Protein AF-A0A699T8J9-F1 (afdb_monomer_lite)

Structure (mmCIF, N/CA/C/O backbone):
data_AF-A0A699T8J9-F1
#
_entry.id   AF-A0A699T8J9-F1
#
loop_
_atom_site.group_PDB
_atom_site.id
_atom_site.type_symbol
_atom_site.label_atom_id
_atom_site.label_alt_id
_atom_site.label_comp_id
_atom_site.label_asym_id
_atom_site.label_entity_id
_atom_site.label_seq_id
_atom_site.pdbx_PDB_ins_code
_atom_site.Cartn_x
_atom_site.Cartn_y
_atom_site.Cartn_z
_atom_site.occupancy
_atom_site.B_iso_or_equiv
_atom_site.auth_seq_id
_atom_site.auth_comp_id
_atom_site.auth_asym_id
_atom_site.auth_atom_id
_atom_site.pdbx_PDB_model_num
ATOM 1 N N . MET A 1 1 ? -11.094 -28.651 -51.337 1.00 41.56 1 MET A N 1
ATOM 2 C CA . MET A 1 1 ? -10.246 -28.560 -50.131 1.00 41.56 1 MET A CA 1
ATOM 3 C C . MET A 1 1 ? -8.960 -27.864 -50.534 1.00 41.56 1 MET A C 1
ATOM 5 O O . MET A 1 1 ? -8.185 -28.452 -51.271 1.00 41.56 1 MET A O 1
ATOM 9 N N . ALA A 1 2 ? -8.784 -26.604 -50.147 1.00 38.44 2 ALA A N 1
ATOM 10 C CA . ALA A 1 2 ? -7.519 -25.894 -50.295 1.00 38.44 2 ALA A CA 1
ATOM 11 C C . ALA A 1 2 ? -7.105 -25.456 -48.889 1.00 38.44 2 ALA A C 1
ATOM 13 O O . ALA A 1 2 ? -7.807 -24.676 -48.250 1.00 38.44 2 ALA A O 1
ATOM 14 N N . SER A 1 3 ? -6.036 -26.059 -48.380 1.00 47.62 3 SER A N 1
ATOM 15 C CA . SER A 1 3 ? -5.496 -25.783 -47.053 1.00 47.62 3 SER A CA 1
ATOM 16 C C . SER A 1 3 ? -4.797 -24.426 -47.066 1.00 47.62 3 SER A C 1
ATOM 18 O O . SER A 1 3 ? -3.850 -24.229 -47.824 1.00 47.62 3 SER A O 1
ATOM 20 N N . VAL A 1 4 ? -5.245 -23.500 -46.219 1.00 53.16 4 VAL A N 1
ATOM 21 C CA . VAL A 1 4 ? -4.517 -22.258 -45.929 1.00 53.16 4 VAL A CA 1
ATOM 22 C C . VAL A 1 4 ? -3.259 -22.643 -45.151 1.00 53.16 4 VAL A C 1
ATOM 24 O O . VAL A 1 4 ? -3.344 -23.166 -44.043 1.00 53.16 4 VAL A O 1
ATOM 27 N N . GLN A 1 5 ? -2.089 -22.458 -45.756 1.00 48.69 5 GLN A N 1
ATOM 28 C CA . GLN A 1 5 ? -0.809 -22.588 -45.066 1.00 48.69 5 GLN A CA 1
ATOM 29 C C . GLN A 1 5 ? -0.565 -21.287 -44.297 1.00 48.69 5 GLN A C 1
ATOM 31 O O . GLN A 1 5 ? -0.462 -20.219 -44.899 1.00 48.69 5 GLN A O 1
ATOM 36 N N . ILE A 1 6 ? -0.516 -21.367 -42.970 1.00 52.62 6 ILE A N 1
ATOM 37 C CA . ILE A 1 6 ? -0.135 -20.246 -42.110 1.00 52.62 6 ILE A CA 1
ATOM 38 C C . ILE A 1 6 ? 1.389 -20.120 -42.218 1.00 52.62 6 ILE A C 1
ATOM 40 O O . ILE A 1 6 ? 2.116 -20.949 -41.669 1.00 52.62 6 ILE A O 1
ATOM 44 N N . SER A 1 7 ? 1.872 -19.125 -42.972 1.00 50.19 7 SER A N 1
ATOM 45 C CA . SER A 1 7 ? 3.294 -18.757 -42.971 1.00 50.19 7 SER A CA 1
ATOM 46 C C . SER A 1 7 ? 3.654 -18.305 -41.562 1.00 50.19 7 SER A C 1
ATOM 48 O O . SER A 1 7 ? 3.118 -17.317 -41.063 1.00 50.19 7 SER A O 1
ATOM 50 N N . SER A 1 8 ? 4.508 -19.075 -40.895 1.00 53.12 8 SER A N 1
ATOM 51 C CA . SER A 1 8 ? 5.078 -18.694 -39.606 1.00 53.12 8 SER A CA 1
ATOM 52 C C . SER A 1 8 ? 6.294 -17.826 -39.895 1.00 53.12 8 SER A C 1
ATOM 54 O O . SER A 1 8 ? 7.419 -18.320 -39.908 1.00 53.12 8 SER A O 1
ATOM 56 N N . ASP A 1 9 ? 6.066 -16.553 -40.208 1.00 53.94 9 ASP A N 1
ATOM 57 C CA . ASP A 1 9 ? 7.166 -15.608 -40.372 1.00 53.94 9 ASP A CA 1
ATOM 58 C C . ASP A 1 9 ? 7.847 -15.430 -39.000 1.00 53.94 9 ASP A C 1
ATOM 60 O O . ASP A 1 9 ? 7.169 -15.075 -38.026 1.00 53.94 9 ASP A O 1
ATOM 64 N N . PRO A 1 10 ? 9.157 -15.710 -38.859 1.00 57.53 10 PRO A N 1
ATOM 65 C CA . PRO A 1 10 ? 9.832 -15.533 -37.584 1.00 57.53 10 PRO A CA 1
ATOM 66 C C . PRO A 1 10 ? 9.901 -14.041 -37.243 1.00 57.53 10 PRO A C 1
ATOM 68 O O . PRO A 1 10 ? 10.204 -13.200 -38.094 1.00 57.53 10 PRO A O 1
ATOM 71 N N . ALA A 1 11 ? 9.619 -13.716 -35.978 1.00 56.72 11 ALA A N 1
ATOM 72 C CA . ALA A 1 11 ? 9.776 -12.370 -35.437 1.00 56.72 11 ALA A CA 1
ATOM 73 C C . ALA A 1 11 ? 11.182 -11.822 -35.762 1.00 56.72 11 ALA A C 1
ATOM 75 O O . ALA A 1 11 ? 12.146 -12.591 -35.758 1.00 56.72 11 ALA A O 1
ATOM 76 N N . PRO A 1 12 ? 11.330 -10.516 -36.048 1.00 47.22 12 PRO A N 1
ATOM 77 C CA . PRO A 1 12 ? 12.575 -9.977 -36.575 1.00 47.22 12 PRO A CA 1
ATOM 78 C C . PRO A 1 12 ? 13.722 -10.156 -35.571 1.00 47.22 12 PRO A C 1
ATOM 80 O O . PRO A 1 12 ? 13.810 -9.440 -34.573 1.00 47.22 12 PRO A O 1
ATOM 83 N N . GLU A 1 13 ? 14.651 -11.063 -35.877 1.00 56.34 13 GLU A N 1
ATOM 84 C CA . GLU A 1 13 ? 15.974 -11.174 -35.250 1.00 56.34 13 GLU A CA 1
ATOM 85 C C . GLU A 1 13 ? 16.850 -9.970 -35.646 1.00 56.34 13 GLU A C 1
ATOM 87 O O . GLU A 1 13 ? 17.853 -10.103 -36.339 1.00 56.34 13 GLU A O 1
ATOM 92 N N . CYS A 1 14 ? 16.460 -8.745 -35.289 1.00 50.53 14 CYS A N 1
ATOM 93 C CA . CYS A 1 14 ? 17.105 -7.550 -35.852 1.00 50.53 14 CYS A CA 1
ATOM 94 C C . CYS A 1 14 ? 17.936 -6.732 -34.852 1.00 50.53 14 CYS A C 1
ATOM 96 O O . CYS A 1 14 ? 18.435 -5.665 -35.200 1.00 50.53 14 CYS A O 1
ATOM 98 N N . GLN A 1 15 ? 18.144 -7.197 -33.614 1.00 54.16 15 GLN A N 1
ATOM 99 C CA . GLN A 1 15 ? 18.943 -6.423 -32.645 1.00 54.16 15 GLN A CA 1
ATOM 100 C C . GLN A 1 15 ? 20.041 -7.200 -31.918 1.00 54.16 15 GLN A C 1
ATOM 102 O O . GLN A 1 15 ? 20.986 -6.574 -31.466 1.00 54.16 15 GLN A O 1
ATOM 107 N N . THR A 1 16 ? 20.011 -8.529 -31.844 1.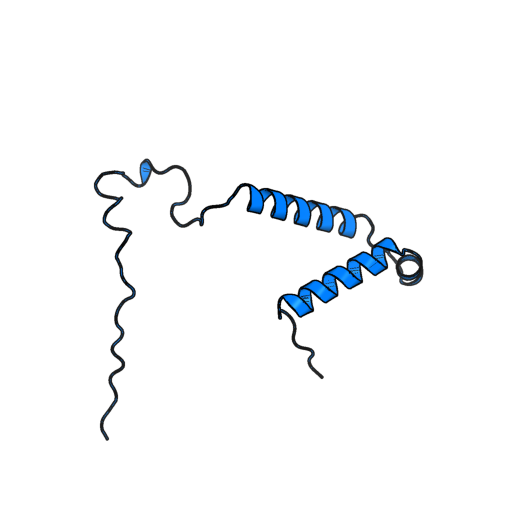00 53.31 16 THR A N 1
ATOM 108 C CA . THR A 1 16 ? 20.964 -9.307 -31.026 1.00 53.31 16 THR A CA 1
ATOM 109 C C . THR A 1 16 ? 22.357 -9.447 -31.650 1.00 53.31 16 THR A C 1
ATOM 111 O O . THR A 1 16 ? 23.353 -9.351 -30.942 1.00 53.31 16 THR A O 1
ATOM 114 N N . MET A 1 17 ? 22.460 -9.597 -32.973 1.00 56.06 17 MET A N 1
ATOM 115 C CA . MET A 1 17 ? 23.733 -9.900 -33.655 1.00 56.06 17 MET A CA 1
ATOM 116 C C . MET A 1 17 ? 24.722 -8.723 -33.749 1.00 56.06 17 MET A C 1
ATOM 118 O O . MET A 1 17 ? 25.919 -8.941 -33.946 1.00 56.06 17 MET A O 1
ATOM 122 N N . ARG A 1 18 ? 24.245 -7.472 -33.658 1.00 54.75 18 ARG A N 1
ATOM 123 C CA . ARG A 1 18 ? 25.085 -6.280 -33.888 1.00 54.75 18 ARG A CA 1
ATOM 124 C C . ARG A 1 18 ? 25.956 -5.918 -32.682 1.00 54.75 18 ARG A C 1
ATOM 126 O O . ARG A 1 18 ? 27.072 -5.459 -32.882 1.00 54.75 18 ARG A O 1
ATOM 133 N N . TRP A 1 19 ? 25.473 -6.147 -31.461 1.00 54.91 19 TRP A N 1
ATOM 134 C CA . TRP A 1 19 ? 26.189 -5.784 -30.230 1.00 54.91 19 TRP A CA 1
ATOM 135 C C . TRP A 1 19 ? 27.280 -6.797 -29.868 1.00 54.91 19 TRP A C 1
ATOM 137 O O . TRP A 1 19 ? 28.365 -6.405 -29.458 1.00 54.91 19 TRP A O 1
ATOM 147 N N . THR A 1 20 ? 27.052 -8.089 -30.118 1.00 61.28 20 THR A N 1
ATOM 148 C CA . THR A 1 20 ? 27.968 -9.182 -29.742 1.00 61.28 20 THR A CA 1
ATOM 149 C C . THR A 1 20 ? 29.311 -9.204 -30.479 1.00 61.28 20 THR A C 1
ATOM 151 O O . THR A 1 20 ? 30.227 -9.870 -30.009 1.00 61.28 20 THR A O 1
ATOM 154 N N . LYS A 1 21 ? 29.459 -8.521 -31.628 1.00 68.69 21 LYS A N 1
ATOM 155 C CA . LYS A 1 21 ? 30.734 -8.486 -32.380 1.00 68.69 21 LYS A CA 1
ATOM 156 C C . LYS A 1 21 ? 31.763 -7.532 -31.780 1.00 68.69 21 LYS A C 1
ATOM 158 O O . LYS A 1 21 ? 32.937 -7.874 -31.725 1.00 68.69 21 LYS A O 1
ATOM 163 N N . ASP A 1 22 ? 31.311 -6.363 -31.340 1.00 79.12 22 ASP A N 1
ATOM 164 C CA . ASP A 1 22 ? 32.193 -5.304 -30.843 1.00 79.12 22 ASP A CA 1
ATOM 165 C C . ASP A 1 22 ? 32.183 -5.221 -29.305 1.00 79.12 22 ASP A C 1
ATOM 167 O O . ASP A 1 22 ? 33.042 -4.570 -28.720 1.00 79.12 22 ASP A O 1
ATOM 171 N N . HIS A 1 23 ? 31.187 -5.835 -28.651 1.00 74.81 23 HIS A N 1
ATOM 172 C CA . HIS A 1 23 ? 30.954 -5.768 -27.206 1.00 74.81 23 HIS A CA 1
ATOM 173 C C . HIS A 1 23 ? 30.609 -7.185 -26.684 1.00 74.81 23 HIS A C 1
ATOM 175 O O . HIS A 1 23 ? 29.442 -7.585 -26.716 1.00 74.81 23 HIS A O 1
ATOM 181 N N . PRO A 1 24 ? 31.614 -7.976 -26.256 1.00 84.94 24 PRO A N 1
ATOM 182 C CA . PRO A 1 24 ? 31.432 -9.302 -25.666 1.00 84.94 24 PRO A CA 1
ATOM 183 C C . PRO A 1 24 ? 30.412 -9.305 -24.523 1.00 84.94 24 PRO A C 1
ATOM 185 O O . PRO A 1 24 ? 30.372 -8.380 -23.708 1.00 84.94 24 PRO A O 1
ATOM 188 N N . LEU A 1 25 ? 29.612 -10.370 -24.425 1.00 77.88 25 LEU A N 1
ATOM 189 C CA . LEU A 1 25 ? 28.557 -10.488 -23.413 1.00 77.88 25 LEU A CA 1
ATOM 190 C C . LEU A 1 25 ? 29.134 -10.526 -21.991 1.00 77.88 25 LEU A C 1
ATOM 192 O O . LEU A 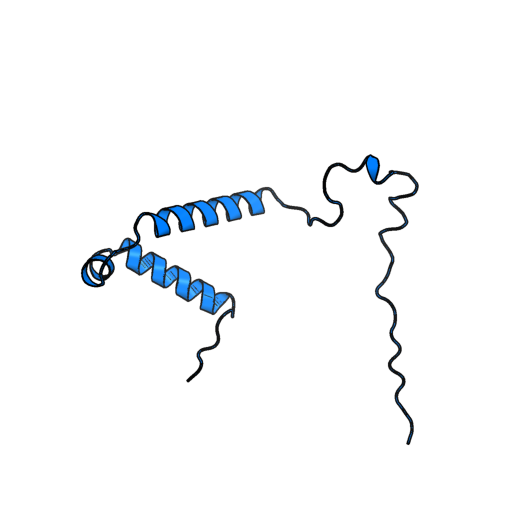1 25 ? 28.522 -10.014 -21.059 1.00 77.88 25 LEU A O 1
ATOM 196 N N . GLU A 1 26 ? 30.341 -11.070 -21.839 1.00 82.62 26 GLU A N 1
ATOM 197 C CA . GLU A 1 26 ? 31.088 -11.133 -20.581 1.00 82.62 26 GLU A CA 1
ATOM 198 C C . GLU A 1 26 ? 31.454 -9.741 -20.046 1.00 82.62 26 GLU A C 1
ATOM 200 O O . GLU A 1 26 ? 31.736 -9.588 -18.859 1.00 82.62 26 GLU A O 1
ATOM 205 N N . GLN A 1 27 ? 31.458 -8.725 -20.915 1.00 84.06 27 GLN A N 1
ATOM 206 C CA . GLN A 1 27 ? 31.742 -7.336 -20.555 1.00 84.06 27 GLN A CA 1
ATOM 207 C C . GLN A 1 27 ? 30.470 -6.526 -20.259 1.00 84.06 27 GLN A C 1
ATOM 209 O O . GLN A 1 27 ? 30.567 -5.380 -19.815 1.00 84.06 27 GLN A O 1
ATOM 214 N N . VAL A 1 28 ? 29.278 -7.095 -20.476 1.00 83.69 28 VAL A N 1
ATOM 215 C CA . VAL A 1 28 ? 28.007 -6.418 -20.194 1.00 83.69 28 VAL A CA 1
ATOM 216 C C . VAL A 1 28 ? 27.684 -6.523 -18.704 1.00 83.69 28 VAL A C 1
ATOM 218 O O . VAL A 1 28 ? 27.500 -7.607 -18.156 1.00 83.69 28 VAL A O 1
ATOM 221 N N . ILE A 1 29 ? 27.596 -5.372 -18.035 1.00 85.94 29 ILE A N 1
ATOM 222 C CA . ILE A 1 29 ? 27.209 -5.294 -16.624 1.00 85.94 29 ILE A CA 1
ATOM 223 C C . ILE A 1 29 ? 25.681 -5.303 -16.526 1.00 85.94 29 ILE A C 1
ATOM 225 O O . ILE A 1 29 ? 25.013 -4.393 -17.014 1.00 85.94 29 ILE A O 1
ATOM 229 N N . GLY A 1 30 ? 25.139 -6.301 -15.829 1.00 83.38 30 GLY A N 1
ATOM 230 C CA . GLY A 1 30 ? 23.698 -6.482 -15.659 1.00 83.38 30 GLY A CA 1
ATOM 231 C C . GLY A 1 30 ? 23.094 -7.417 -16.705 1.00 83.38 30 GLY A C 1
ATOM 232 O O . GLY A 1 30 ? 23.743 -7.807 -17.669 1.00 83.38 30 GLY A O 1
ATOM 233 N N . ASN A 1 31 ? 21.846 -7.830 -16.486 1.00 84.69 31 ASN A N 1
ATOM 234 C CA . ASN A 1 31 ? 21.175 -8.760 -17.389 1.00 84.69 31 ASN A CA 1
ATOM 235 C C . ASN A 1 31 ? 20.687 -8.000 -18.642 1.00 84.69 31 ASN A C 1
ATOM 237 O O . ASN A 1 31 ? 19.818 -7.140 -18.504 1.00 84.69 31 ASN A O 1
ATOM 241 N N . PRO A 1 32 ? 21.177 -8.322 -19.854 1.00 82.25 32 PRO A N 1
ATOM 242 C CA . PRO A 1 32 ? 20.788 -7.626 -21.087 1.00 82.25 32 PRO A CA 1
ATOM 243 C C . PRO A 1 32 ? 19.305 -7.782 -21.438 1.00 82.25 32 PRO A C 1
ATOM 245 O O . PRO A 1 32 ? 18.740 -6.950 -22.141 1.00 82.25 32 PRO A O 1
ATOM 248 N N . SER A 1 33 ? 18.669 -8.843 -20.941 1.00 82.06 33 SER A N 1
ATOM 249 C CA . SER A 1 33 ? 17.240 -9.100 -21.114 1.00 82.06 33 SER A CA 1
ATOM 250 C C . SER A 1 33 ? 16.375 -8.315 -20.122 1.00 82.06 33 SER A C 1
ATOM 252 O O . SER A 1 33 ? 15.149 -8.357 -20.219 1.00 82.06 33 SER A O 1
ATOM 254 N N . GLN A 1 34 ? 16.967 -7.619 -19.140 1.00 82.75 34 GLN A N 1
ATOM 255 C CA . GLN A 1 34 ? 16.210 -6.750 -18.241 1.00 82.75 34 GLN A CA 1
ATOM 256 C C . GLN A 1 34 ? 15.816 -5.454 -18.950 1.00 82.75 34 GLN A C 1
ATOM 258 O O . GLN A 1 34 ? 16.634 -4.762 -19.548 1.00 82.75 34 GLN A O 1
ATOM 263 N N . SER A 1 35 ? 14.545 -5.083 -18.817 1.00 78.38 35 SER A N 1
ATOM 264 C CA . SER A 1 35 ? 14.039 -3.790 -19.270 1.00 78.38 35 SER A CA 1
ATOM 265 C C . SER A 1 35 ? 14.712 -2.627 -18.534 1.00 78.38 35 SER A C 1
ATOM 267 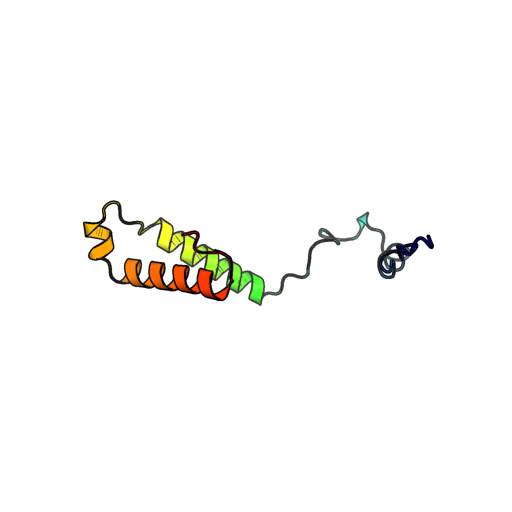O O . SER A 1 35 ? 14.996 -2.722 -17.335 1.00 78.38 35 SER A O 1
ATOM 269 N N . VAL A 1 36 ? 14.845 -1.482 -19.206 1.00 81.12 36 VAL A N 1
ATOM 270 C CA . VAL A 1 36 ? 15.339 -0.240 -18.597 1.00 81.12 36 VAL A CA 1
ATOM 271 C C . VAL A 1 36 ? 14.415 0.192 -17.456 1.00 81.12 36 VAL A C 1
ATOM 273 O O . VAL A 1 36 ? 13.248 0.517 -17.669 1.00 81.12 36 VAL A O 1
ATOM 276 N N . ARG A 1 37 ? 14.943 0.240 -16.229 1.00 81.69 37 ARG A N 1
ATOM 277 C CA . ARG A 1 37 ? 14.243 0.842 -15.088 1.00 81.69 37 ARG A CA 1
ATOM 278 C C . ARG A 1 37 ? 14.602 2.316 -14.999 1.00 81.69 37 ARG A C 1
ATOM 280 O O . ARG A 1 37 ? 15.766 2.675 -14.851 1.00 81.69 37 ARG A O 1
ATOM 287 N N . THR A 1 38 ? 13.596 3.177 -15.070 1.00 84.50 38 THR A N 1
ATOM 288 C CA . THR A 1 38 ? 13.789 4.616 -14.865 1.00 84.50 38 THR A CA 1
ATOM 289 C C . THR A 1 38 ? 13.811 4.942 -13.371 1.00 84.50 38 THR A C 1
ATOM 291 O O . THR A 1 38 ? 13.217 4.230 -12.560 1.00 84.50 38 THR A O 1
ATOM 294 N N . ARG A 1 39 ? 14.436 6.063 -12.989 1.00 78.06 39 ARG A N 1
ATOM 295 C CA . ARG A 1 39 ? 14.383 6.579 -11.606 1.00 78.06 39 ARG A CA 1
ATOM 296 C C . ARG A 1 39 ? 12.941 6.713 -11.089 1.00 78.06 39 ARG A C 1
ATOM 298 O O . ARG A 1 39 ? 12.668 6.377 -9.944 1.00 78.06 39 ARG A O 1
ATOM 305 N N . ARG A 1 40 ? 12.006 7.103 -11.964 1.00 80.56 40 ARG A N 1
ATOM 306 C CA . ARG A 1 40 ? 10.569 7.195 -11.660 1.00 80.56 40 ARG A CA 1
ATOM 307 C C . ARG A 1 40 ? 9.951 5.839 -11.303 1.00 80.56 40 ARG A C 1
ATOM 309 O O . ARG A 1 40 ? 9.115 5.773 -10.409 1.00 80.56 40 ARG A O 1
ATOM 316 N N . GLN A 1 41 ? 10.370 4.762 -11.971 1.00 78.31 41 GLN A N 1
ATOM 317 C CA . GLN A 1 41 ? 9.925 3.402 -11.653 1.00 78.31 41 GLN A CA 1
ATOM 318 C C . GLN A 1 41 ? 10.340 3.010 -10.230 1.00 78.31 41 GLN A C 1
ATOM 320 O O . GLN A 1 41 ? 9.549 2.430 -9.495 1.00 78.31 41 GLN A O 1
ATOM 325 N N . LEU A 1 42 ? 11.568 3.356 -9.825 1.00 76.69 42 LEU A N 1
ATOM 326 C CA . LEU A 1 42 ? 12.066 3.070 -8.480 1.00 76.69 42 LEU A CA 1
ATOM 327 C C . LEU A 1 42 ? 11.293 3.853 -7.414 1.00 76.69 42 LEU A C 1
ATOM 329 O O . LEU A 1 42 ? 10.923 3.276 -6.400 1.00 76.69 42 LEU A O 1
ATOM 333 N N . GLU A 1 43 ? 10.997 5.131 -7.660 1.00 79.38 43 GLU A N 1
ATOM 334 C CA . GLU A 1 43 ? 10.145 5.934 -6.774 1.00 79.38 43 GLU A CA 1
ATOM 335 C C . GLU A 1 43 ? 8.732 5.354 -6.660 1.00 79.38 43 GLU A C 1
ATOM 337 O O . GLU A 1 43 ? 8.181 5.302 -5.566 1.00 79.38 43 GLU A O 1
ATOM 342 N N . SER A 1 44 ? 8.150 4.885 -7.768 1.00 79.06 44 SER A N 1
ATOM 343 C CA . SER A 1 44 ? 6.848 4.211 -7.753 1.00 79.06 44 SER A CA 1
ATOM 344 C C . SER A 1 44 ? 6.899 2.919 -6.944 1.00 79.06 44 SER A C 1
ATOM 346 O O . SER A 1 44 ? 6.033 2.694 -6.109 1.00 79.06 44 SER A O 1
ATOM 348 N N . ASN A 1 45 ? 7.931 2.094 -7.133 1.00 77.69 45 ASN A N 1
ATOM 349 C CA . ASN A 1 45 ? 8.114 0.863 -6.367 1.00 77.69 45 ASN A CA 1
ATOM 350 C C . ASN A 1 45 ? 8.330 1.148 -4.881 1.00 77.69 45 ASN A C 1
ATOM 352 O O . ASN A 1 45 ? 7.747 0.469 -4.049 1.00 77.69 45 ASN A O 1
ATOM 356 N N . ALA A 1 46 ? 9.116 2.170 -4.543 1.00 80.38 46 ALA A N 1
ATOM 357 C CA . ALA A 1 46 ? 9.305 2.596 -3.164 1.00 80.38 46 ALA A CA 1
ATOM 358 C C . ALA A 1 46 ? 7.985 3.072 -2.545 1.00 80.38 46 ALA A C 1
ATOM 360 O O . ALA A 1 46 ? 7.665 2.673 -1.433 1.00 80.38 46 ALA A O 1
ATOM 361 N N . LYS A 1 47 ? 7.184 3.860 -3.273 1.00 79.81 47 LYS A N 1
ATOM 362 C CA . LYS A 1 47 ? 5.843 4.273 -2.833 1.00 79.81 47 LYS A CA 1
ATOM 363 C C . LYS A 1 47 ? 4.914 3.077 -2.629 1.00 79.81 47 LYS A C 1
ATOM 365 O O . LYS A 1 47 ? 4.268 3.006 -1.592 1.00 79.81 47 LYS A O 1
ATOM 370 N N . MET A 1 48 ? 4.897 2.126 -3.564 1.00 80.00 48 MET A N 1
ATOM 371 C CA . MET A 1 48 ? 4.122 0.887 -3.428 1.00 80.00 48 MET A CA 1
ATOM 372 C C . MET A 1 48 ? 4.582 0.061 -2.221 1.00 80.00 48 MET A C 1
ATOM 374 O O . MET A 1 48 ? 3.751 -0.385 -1.440 1.00 80.00 48 MET A O 1
ATOM 378 N N . CYS A 1 49 ? 5.892 -0.106 -2.017 1.00 77.00 49 CYS A N 1
ATOM 379 C CA . CYS A 1 49 ? 6.431 -0.820 -0.858 1.00 77.00 49 CYS A CA 1
ATOM 380 C C . CYS A 1 49 ? 6.092 -0.120 0.461 1.00 77.00 49 CYS A C 1
ATOM 382 O O . CYS A 1 49 ? 5.727 -0.791 1.416 1.00 77.00 49 CYS A O 1
ATOM 384 N N . MET A 1 50 ? 6.196 1.210 0.524 1.00 81.81 50 MET A N 1
ATOM 385 C CA . MET A 1 50 ? 5.824 1.976 1.715 1.00 81.81 50 MET A CA 1
ATOM 386 C C . MET A 1 50 ? 4.332 1.841 2.023 1.00 81.81 50 MET A C 1
ATOM 388 O O . MET A 1 50 ? 3.983 1.614 3.174 1.00 81.81 50 MET A O 1
ATOM 392 N N . PHE A 1 51 ? 3.472 1.908 1.003 1.00 77.06 51 PHE A N 1
ATOM 393 C CA . PHE A 1 51 ? 2.038 1.669 1.148 1.00 77.06 51 PHE A CA 1
ATOM 394 C C . PHE A 1 51 ? 1.756 0.262 1.689 1.00 77.06 51 PHE A C 1
ATOM 396 O O . PHE A 1 51 ? 1.121 0.129 2.729 1.00 77.06 51 PHE A O 1
ATOM 403 N N . ALA A 1 52 ? 2.318 -0.778 1.063 1.00 74.69 52 ALA A N 1
ATOM 404 C CA . ALA A 1 52 ? 2.155 -2.159 1.515 1.00 74.69 52 ALA A CA 1
ATOM 405 C C . ALA A 1 52 ? 2.645 -2.368 2.960 1.00 74.69 52 ALA A C 1
ATOM 407 O O . ALA A 1 52 ? 1.993 -3.056 3.741 1.00 74.69 52 ALA A O 1
ATOM 408 N N . LEU A 1 53 ? 3.766 -1.744 3.343 1.00 77.88 53 LEU A N 1
ATOM 409 C CA . LEU A 1 53 ? 4.283 -1.793 4.712 1.00 77.88 53 LEU A CA 1
ATOM 410 C C . LEU A 1 53 ? 3.332 -1.121 5.707 1.00 77.88 53 LEU A C 1
ATOM 412 O O . LEU A 1 53 ? 3.066 -1.699 6.758 1.00 77.88 53 LEU A O 1
ATOM 416 N N . THR A 1 54 ? 2.798 0.058 5.385 1.00 73.31 54 THR A N 1
ATOM 417 C CA . THR A 1 54 ? 1.831 0.755 6.243 1.00 73.31 54 THR A CA 1
ATOM 418 C C . THR A 1 54 ? 0.550 -0.056 6.399 1.00 73.31 54 THR A C 1
ATOM 420 O O . THR A 1 54 ? 0.170 -0.337 7.532 1.00 73.31 54 THR A O 1
ATOM 423 N N . VAL A 1 55 ? -0.041 -0.518 5.293 1.00 68.25 55 VAL A N 1
ATOM 424 C CA . VAL A 1 55 ? -1.246 -1.363 5.300 1.00 68.25 55 VAL A CA 1
ATOM 425 C C . VAL A 1 55 ? -1.010 -2.636 6.122 1.00 68.25 55 VAL A C 1
ATOM 427 O O . VAL A 1 55 ? -1.823 -2.967 6.976 1.00 68.25 55 VAL A O 1
ATOM 430 N N . SER A 1 56 ? 0.144 -3.300 5.971 1.00 68.31 56 SER A N 1
ATOM 431 C CA . SER A 1 56 ? 0.469 -4.506 6.755 1.00 68.31 56 SER A CA 1
ATOM 432 C C . SER A 1 56 ? 0.659 -4.252 8.256 1.00 68.31 56 SER A C 1
ATOM 434 O O . SER A 1 56 ? 0.493 -5.157 9.070 1.00 68.31 56 SER A O 1
ATOM 436 N N . GLN A 1 57 ? 1.043 -3.033 8.646 1.00 74.00 57 GLN A N 1
ATOM 437 C CA . GLN A 1 57 ? 1.307 -2.689 10.042 1.00 74.00 57 GLN A CA 1
ATOM 438 C C . GLN A 1 57 ? 0.038 -2.249 10.777 1.00 74.00 57 GLN A C 1
ATOM 440 O O . GLN A 1 57 ? -0.060 -2.439 11.990 1.00 74.00 57 GLN A O 1
ATOM 445 N N . THR A 1 58 ? -0.928 -1.688 10.052 1.00 73.75 58 THR A N 1
ATOM 446 C CA . THR A 1 58 ? -2.213 -1.222 10.587 1.00 73.75 58 THR A CA 1
ATOM 447 C C . THR A 1 58 ? -3.366 -2.169 10.262 1.00 73.75 58 THR A C 1
ATOM 449 O O . THR A 1 58 ? -4.516 -1.750 10.319 1.00 73.75 58 THR A O 1
ATOM 452 N N . GLU A 1 59 ? -3.083 -3.432 9.925 1.00 82.50 59 GLU A N 1
ATOM 453 C CA . GLU A 1 59 ? -4.118 -4.419 9.614 1.00 82.50 59 GLU A CA 1
ATOM 454 C C . GLU A 1 59 ? -5.023 -4.662 10.844 1.00 82.50 59 GLU A C 1
ATOM 456 O O . GLU A 1 59 ? -4.548 -5.130 11.891 1.00 82.50 59 GLU A O 1
ATOM 461 N N . PRO A 1 60 ? -6.327 -4.345 10.760 1.00 85.56 60 PRO A N 1
ATOM 462 C CA . PRO A 1 60 ? -7.250 -4.523 11.869 1.00 85.56 60 PRO A CA 1
ATOM 463 C C . PRO A 1 60 ? -7.481 -6.004 12.154 1.00 85.56 60 PRO A C 1
ATOM 465 O O . PRO A 1 60 ? -7.689 -6.808 11.247 1.00 85.56 60 PRO A O 1
ATOM 468 N N . LYS A 1 61 ? -7.536 -6.383 13.434 1.00 88.56 61 LYS A N 1
ATOM 469 C CA . LYS A 1 61 ? -7.695 -7.798 13.820 1.00 88.56 61 LYS A CA 1
ATOM 470 C C . LYS A 1 61 ? -9.149 -8.240 13.893 1.00 88.56 61 LYS A C 1
ATOM 472 O O . LYS A 1 61 ? -9.436 -9.432 13.986 1.00 88.56 61 LYS A O 1
ATOM 477 N N . ASN A 1 62 ? -10.072 -7.285 13.929 1.00 90.69 62 ASN A N 1
ATOM 478 C CA . ASN A 1 62 ? -11.500 -7.549 13.955 1.00 90.69 62 ASN A CA 1
ATOM 479 C C . ASN A 1 62 ? -12.287 -6.486 13.183 1.00 90.69 62 ASN A C 1
ATOM 481 O O . ASN A 1 62 ? -11.829 -5.364 12.972 1.00 90.69 62 ASN A O 1
ATOM 485 N N . ILE A 1 63 ? -13.512 -6.854 12.798 1.00 90.88 63 ILE A N 1
ATOM 486 C CA . ILE A 1 63 ? -14.403 -6.015 11.984 1.00 90.88 63 ILE A CA 1
ATOM 487 C C . ILE A 1 63 ? -14.673 -4.671 12.667 1.00 90.88 63 ILE A C 1
ATOM 489 O O . ILE A 1 63 ? -14.729 -3.644 12.003 1.00 90.88 63 ILE A O 1
ATOM 493 N N . LYS A 1 64 ? -14.822 -4.655 13.995 1.00 94.00 64 LYS A N 1
ATOM 494 C CA . LYS A 1 64 ? -15.122 -3.422 14.728 1.00 94.00 64 LYS A CA 1
ATOM 495 C C . LYS A 1 64 ? -13.961 -2.431 14.658 1.00 94.00 64 LYS A C 1
ATOM 497 O O . LYS A 1 64 ? -14.211 -1.252 14.443 1.00 94.00 64 LYS A O 1
ATOM 502 N N . GLU A 1 65 ? -12.727 -2.908 14.815 1.00 91.56 65 GLU A N 1
ATOM 503 C CA . GLU A 1 65 ? -11.517 -2.099 14.635 1.00 91.56 65 GLU A CA 1
ATOM 504 C C . GLU A 1 65 ? -11.439 -1.555 13.207 1.00 91.56 65 GLU A C 1
ATOM 506 O O . GLU A 1 65 ? -11.321 -0.344 13.038 1.00 91.56 65 GLU A O 1
ATOM 511 N N . ALA A 1 66 ? -11.634 -2.416 12.200 1.00 89.50 66 ALA A N 1
ATOM 512 C CA . ALA A 1 66 ? -11.621 -2.017 10.791 1.00 89.50 66 ALA A CA 1
ATOM 513 C C . ALA A 1 66 ? -12.669 -0.944 10.472 1.00 89.50 66 ALA A C 1
ATOM 515 O O . ALA A 1 66 ? -12.381 0.019 9.775 1.00 89.50 66 ALA A O 1
ATOM 516 N N . MET A 1 67 ? -13.884 -1.088 11.006 1.00 92.38 67 MET A N 1
ATOM 517 C CA . MET A 1 67 ? -14.966 -0.125 10.792 1.00 92.38 67 MET A CA 1
ATOM 518 C C . MET A 1 67 ? -14.775 1.192 11.555 1.00 92.38 67 MET A C 1
ATOM 520 O O . MET A 1 67 ? -15.455 2.170 11.253 1.00 92.38 67 MET A O 1
ATOM 524 N N . SER A 1 68 ? -13.900 1.219 12.561 1.00 93.12 68 SER A N 1
ATOM 525 C CA . SER A 1 68 ? -13.598 2.422 13.345 1.00 93.12 68 SER A CA 1
ATOM 526 C C . SER A 1 68 ? -12.373 3.193 12.853 1.00 93.12 68 SER A C 1
ATOM 528 O O . SER A 1 68 ? -12.181 4.336 13.264 1.00 93.12 68 SER A O 1
ATOM 530 N N . ASP A 1 69 ? -11.562 2.589 11.985 1.00 89.44 69 ASP A N 1
ATOM 531 C CA . ASP A 1 69 ? -10.366 3.198 11.411 1.00 89.44 69 ASP A CA 1
ATOM 532 C C . ASP A 1 69 ? -10.679 3.762 10.020 1.00 89.44 69 ASP A C 1
ATOM 534 O O . ASP A 1 69 ? -10.794 3.037 9.031 1.00 89.44 69 ASP A O 1
ATOM 538 N N . SER A 1 70 ? -10.832 5.085 9.939 1.00 90.00 70 SER A N 1
ATOM 539 C CA . SER A 1 70 ? -11.138 5.761 8.678 1.00 90.00 70 SER A CA 1
ATOM 540 C C . SER A 1 70 ? -10.015 5.634 7.648 1.00 90.00 70 SER A C 1
ATOM 542 O O . SER A 1 70 ? -10.306 5.499 6.464 1.00 90.00 70 SER A O 1
ATOM 544 N N . ALA A 1 71 ? -8.750 5.642 8.082 1.00 86.25 71 ALA A N 1
ATOM 545 C CA . ALA A 1 71 ? -7.611 5.543 7.173 1.00 86.25 71 ALA A CA 1
ATOM 546 C C . ALA A 1 71 ? -7.531 4.144 6.549 1.00 86.25 71 ALA A C 1
ATOM 548 O O . ALA A 1 71 ? -7.248 4.007 5.359 1.00 86.25 71 ALA A O 1
ATOM 549 N N . TRP A 1 72 ? -7.846 3.107 7.330 1.00 86.44 72 TRP A N 1
ATOM 550 C CA . TRP A 1 72 ? -7.977 1.745 6.817 1.00 86.44 72 TRP A CA 1
ATOM 551 C C . TRP A 1 72 ? -9.084 1.630 5.762 1.00 86.44 72 TRP A C 1
ATOM 553 O O . TRP A 1 72 ? -8.860 1.070 4.689 1.00 86.44 72 TRP A O 1
ATOM 563 N N . ILE A 1 73 ? -10.267 2.191 6.039 1.00 89.75 73 ILE A N 1
ATOM 564 C CA . ILE A 1 73 ? -11.404 2.165 5.106 1.00 89.75 73 ILE A CA 1
ATOM 565 C C . ILE A 1 73 ? -11.049 2.863 3.788 1.00 89.75 73 ILE A C 1
ATOM 567 O O . ILE A 1 73 ? -11.282 2.292 2.723 1.00 89.75 73 ILE A O 1
ATOM 571 N N . GLU A 1 74 ? -10.469 4.064 3.851 1.00 90.12 74 GLU A N 1
ATOM 572 C CA . GLU A 1 74 ? -10.037 4.813 2.665 1.00 90.12 74 GLU A CA 1
ATOM 573 C C . GLU A 1 74 ? -8.996 4.025 1.860 1.00 90.12 74 GLU A C 1
ATOM 575 O O . GLU A 1 74 ? -9.130 3.884 0.646 1.00 90.12 74 GLU A O 1
ATOM 580 N N . SER A 1 75 ? -8.010 3.420 2.530 1.00 84.81 75 SER A N 1
ATOM 581 C CA . SER A 1 75 ? -6.972 2.630 1.862 1.00 84.81 75 SER A CA 1
ATOM 582 C C . SER A 1 75 ? -7.526 1.388 1.154 1.00 84.81 75 SER A C 1
ATOM 584 O O . SER A 1 75 ? -7.093 1.077 0.045 1.00 84.81 75 SER A O 1
ATOM 586 N N . MET A 1 76 ? -8.477 0.677 1.767 1.00 87.94 76 MET A N 1
ATOM 587 C CA . MET A 1 76 ? -9.131 -0.483 1.147 1.00 87.94 76 MET A CA 1
ATOM 588 C C 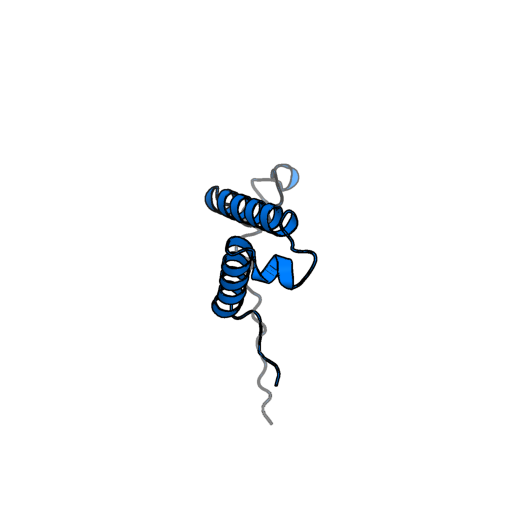. MET A 1 76 ? -9.999 -0.073 -0.047 1.00 87.94 76 MET A C 1
ATOM 590 O O . MET A 1 76 ? -10.041 -0.777 -1.055 1.00 87.94 76 MET A O 1
ATOM 594 N N . GLN A 1 77 ? -10.662 1.083 0.029 1.00 89.81 77 GLN A N 1
ATOM 595 C CA . GLN A 1 77 ? -11.421 1.631 -1.096 1.00 89.81 77 GLN A CA 1
ATOM 596 C C . GLN A 1 77 ? -10.512 2.026 -2.262 1.00 89.81 77 GLN A C 1
ATOM 598 O O . GLN A 1 77 ? -10.827 1.719 -3.411 1.00 89.81 77 GLN A O 1
ATOM 603 N N . GLU A 1 78 ? -9.379 2.674 -1.986 1.00 88.19 78 GLU A N 1
ATOM 604 C CA . GLU A 1 78 ? -8.397 3.013 -3.015 1.00 88.19 78 GLU A CA 1
ATOM 605 C C . GLU A 1 78 ? -7.839 1.764 -3.700 1.00 88.19 78 GLU A C 1
ATOM 607 O O . GLU A 1 78 ? -7.728 1.754 -4.926 1.00 88.19 78 GLU A O 1
ATOM 612 N N . GLU A 1 79 ? -7.528 0.708 -2.942 1.00 85.81 79 GLU A N 1
ATOM 613 C CA . GLU A 1 79 ? -7.035 -0.563 -3.480 1.00 85.81 79 GLU A CA 1
ATOM 614 C C . GLU A 1 79 ? -8.069 -1.251 -4.383 1.00 85.81 79 GLU A C 1
ATOM 616 O O . GLU A 1 79 ? -7.747 -1.591 -5.523 1.00 85.81 79 GLU A O 1
ATOM 621 N N . LEU A 1 80 ? -9.326 -1.360 -3.940 1.00 89.00 80 LEU A N 1
ATOM 622 C CA . LEU A 1 80 ? -10.421 -1.877 -4.772 1.00 89.00 80 LEU A CA 1
ATOM 623 C C . LEU A 1 80 ? -10.564 -1.077 -6.074 1.00 89.00 80 LEU A C 1
ATOM 625 O O . LEU A 1 80 ? -10.644 -1.647 -7.160 1.00 89.00 80 LEU A O 1
ATOM 629 N N . HIS A 1 81 ? -10.486 0.250 -5.985 1.00 88.19 81 HIS A N 1
ATOM 630 C CA . HIS A 1 81 ? -10.569 1.121 -7.152 1.00 88.19 81 HIS A CA 1
ATOM 6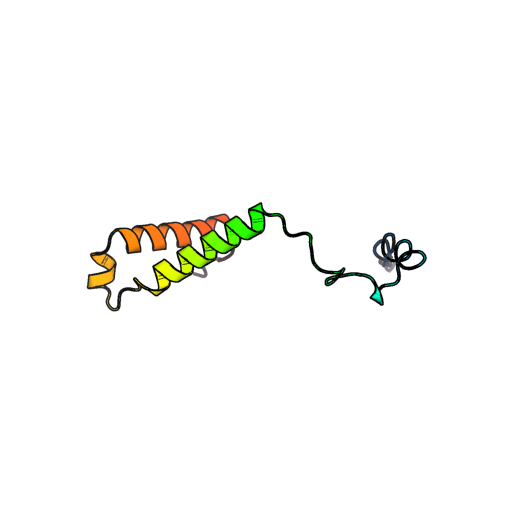31 C C . HIS A 1 81 ? -9.358 0.968 -8.097 1.00 88.19 81 HIS A C 1
ATOM 633 O O . HIS A 1 81 ? -9.456 1.246 -9.295 1.00 88.19 81 HIS A O 1
ATOM 639 N N . GLN A 1 82 ? -8.192 0.529 -7.600 1.00 86.94 82 GLN A N 1
ATOM 640 C CA . GLN A 1 82 ? -7.075 0.135 -8.468 1.00 86.94 82 GLN A CA 1
ATOM 641 C C . GLN A 1 82 ? -7.378 -1.159 -9.219 1.00 86.94 82 GLN A C 1
ATOM 643 O O . GLN A 1 82 ? -7.008 -1.247 -10.388 1.00 86.94 82 GLN A O 1
ATOM 648 N N . PHE A 1 83 ? -8.038 -2.135 -8.592 1.00 87.56 83 PHE A N 1
ATOM 649 C CA . PHE A 1 83 ? -8.406 -3.379 -9.269 1.00 87.56 83 PHE A CA 1
ATOM 650 C C . PHE A 1 83 ? -9.365 -3.127 -10.430 1.00 87.56 83 PHE A C 1
ATOM 652 O O . PHE A 1 83 ? -9.094 -3.598 -11.534 1.00 87.56 83 PHE A O 1
ATOM 659 N N . ASP A 1 84 ? -10.380 -2.285 -10.220 1.00 88.12 84 ASP A N 1
ATOM 660 C CA . ASP A 1 84 ? -11.307 -1.864 -11.278 1.00 88.12 84 ASP A CA 1
ATOM 661 C C . ASP A 1 84 ? -10.573 -1.152 -12.423 1.00 88.12 84 ASP A C 1
ATOM 663 O O . ASP A 1 84 ? -10.793 -1.421 -13.601 1.00 88.12 84 ASP A O 1
ATOM 667 N N . ARG A 1 85 ? -9.647 -0.242 -12.090 1.00 89.19 85 ARG A N 1
ATOM 668 C CA . ARG A 1 85 ? -8.875 0.505 -13.097 1.00 89.19 85 ARG A CA 1
ATOM 669 C C . ARG A 1 85 ? -7.903 -0.358 -13.892 1.00 89.19 85 ARG A C 1
ATOM 671 O O . ARG A 1 85 ? -7.542 0.025 -15.005 1.00 89.19 85 ARG A O 1
ATOM 678 N N . LEU A 1 86 ? -7.397 -1.427 -13.289 1.00 89.81 86 LEU A N 1
ATOM 679 C CA . LEU A 1 86 ? -6.429 -2.327 -13.906 1.00 89.81 86 LEU A CA 1
ATOM 680 C C . LEU A 1 86 ? -7.095 -3.514 -14.608 1.00 89.81 86 LEU A C 1
ATOM 682 O O . LEU A 1 86 ? -6.378 -4.262 -15.266 1.00 89.81 86 LEU A O 1
ATOM 686 N N . ASP A 1 87 ? -8.420 -3.657 -14.494 1.00 87.38 87 ASP A N 1
ATOM 687 C CA . ASP A 1 87 ? -9.206 -4.743 -15.092 1.00 87.38 87 ASP A CA 1
ATOM 688 C C . ASP A 1 87 ? -8.643 -6.130 -14.734 1.00 87.38 87 ASP A C 1
ATOM 690 O O . ASP A 1 87 ? -8.469 -7.018 -15.565 1.00 87.38 87 ASP A O 1
ATOM 694 N N . VAL A 1 88 ? -8.239 -6.284 -13.469 1.00 87.94 88 VAL A N 1
ATOM 695 C CA . VAL A 1 88 ? -7.548 -7.490 -12.981 1.00 87.94 88 VAL A CA 1
ATOM 696 C C . VAL A 1 88 ? -8.499 -8.539 -12.405 1.00 87.94 88 VAL A C 1
ATOM 698 O O . VAL A 1 88 ? -8.059 -9.654 -12.125 1.00 87.94 88 VAL A O 1
ATOM 701 N N . TRP A 1 89 ? -9.761 -8.183 -12.157 1.00 85.19 89 TRP A N 1
ATOM 702 C CA . TRP A 1 89 ? -10.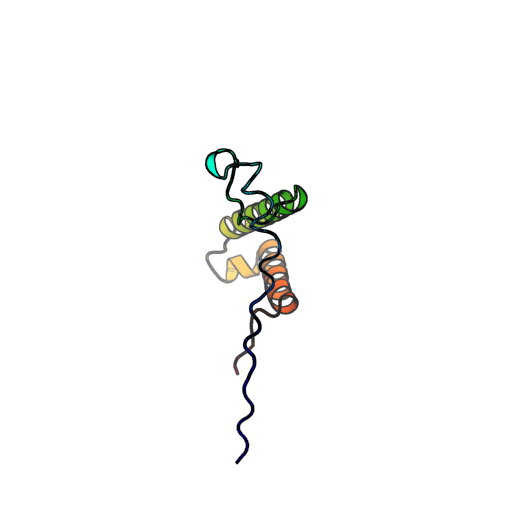755 -9.035 -11.503 1.00 85.19 89 TRP A CA 1
ATOM 703 C C . TRP A 1 89 ? -12.080 -8.956 -12.269 1.00 85.19 89 TRP A C 1
ATOM 705 O O . TRP A 1 89 ? -12.584 -7.866 -12.518 1.00 85.19 89 TRP A O 1
ATOM 715 N N . GLU A 1 90 ? -12.667 -10.111 -12.589 1.00 77.81 90 GLU A N 1
ATOM 716 C CA . GLU A 1 90 ? -14.058 -10.214 -13.043 1.00 77.81 90 GLU A CA 1
ATOM 717 C C . GLU A 1 90 ? -14.926 -10.703 -11.879 1.00 77.81 90 GLU A C 1
ATOM 719 O O . GLU A 1 90 ? -14.584 -11.673 -11.196 1.00 77.81 90 GLU A O 1
ATOM 724 N N . LEU A 1 91 ? -16.057 -10.033 -11.648 1.00 77.81 91 LEU A N 1
ATOM 725 C CA . LEU A 1 91 ? -17.048 -10.495 -10.683 1.00 77.81 91 LEU A CA 1
ATOM 726 C C . LEU A 1 91 ? -17.746 -11.732 -11.263 1.00 77.81 91 LEU A C 1
ATOM 728 O O . LEU A 1 91 ? -18.447 -11.636 -12.270 1.00 77.81 91 LEU A O 1
ATOM 732 N N . VAL A 1 92 ? -17.538 -12.890 -10.638 1.00 77.62 92 VAL A N 1
ATOM 733 C CA . VAL A 1 92 ? -18.265 -14.118 -10.975 1.00 77.62 92 VAL A CA 1
ATOM 734 C C . VAL A 1 92 ? -19.516 -14.180 -10.103 1.00 77.62 92 VAL A C 1
ATOM 736 O O . VAL A 1 92 ? -19.406 -14.139 -8.877 1.00 77.62 92 VAL A O 1
ATOM 739 N N . ASP A 1 93 ? -20.671 -14.235 -10.761 1.00 72.94 93 ASP A N 1
ATOM 740 C CA . ASP A 1 93 ? -22.013 -14.323 -10.164 1.00 72.94 93 ASP A CA 1
ATOM 741 C C . ASP A 1 93 ? -22.317 -15.727 -9.598 1.00 72.94 93 ASP A C 1
ATOM 743 O O . ASP A 1 93 ? -21.820 -16.729 -10.176 1.00 72.94 93 ASP A O 1
#

Secondary structure (DSSP, 8-state):
--------PPP---SHHHHHHHS-GGG--S-TTSPPPPHHHHHHHHHHHHHHHHHHHS--SSHHHHHH-HHHHHHHHHHHHHHHHHT------

pLDDT: mean 76.27, std 13.98, range [38.44, 94.0]

Sequence (93 aa):
MASVQISSDPAPECQTMRWTKDHPLEQVIGNPSQSVRTRRQLESNAKMCMFALTVSQTEPKNIKEAMSDSAWIESMQEELHQFDRLDVWELVD

Radius of gyration: 24.25 Å; chains: 1; bounding box: 54×36×65 Å

Foldseek 3Di:
DDDDDDPPDDDDPPPDPPCCPVPPPVNDDDDPPDDDDDPVNVVVVVVVVVLVVVCVVCPDPDPVSCVVDPVNVVSVVVVVVVCVVVVVDDDDD

Organism: Tanacetum cinerariifolium (NCBI:txid118510)